Protein AF-A0A948GM31-F1 (afdb_monomer)

Foldseek 3Di:
DPPVVVVVVVVVVVVPPPPPPFQALQLLVVLLVLLVCVVVPPPPRDPVSNVVNVVVLVVLCVVPDPPQFPDDDDPVVLSVLSVVCCVVCVVRRGPRPNVVSNVSRSVVGGDDD

Secondary structure (DSSP, 8-state):
--HHHHHHHHHHHHT-S----PPBHHHHHHHHHHHHHHHTT-TT--HHHHHHHHHH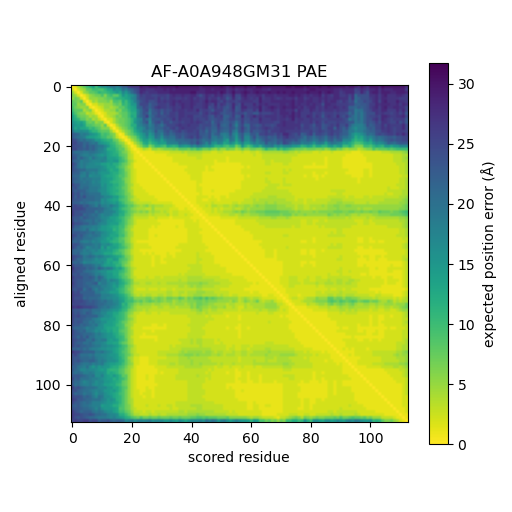HHHHHHHHBTTTB---S-HHHHHHHHHHHHHH-GGGGGSBHHHHHHHHHHHHSBPP-

Sequence (113 aa):
MPLRISLLLAIALSFALPVAAEVDGIQLDAYRQEFDALNTGQPEANRYRAGFYSGYLQGVLEALQGRSVCFKGCRCEIDDRVAQHLRDHPADRDHPAGPWLAKLLEDAYPCPR

Radius of gyration: 19.1 Å; Cα contacts (8 Å, |Δi|>4): 91; chains: 1; bounding box: 61×27×48 Å

Mean predicted aligned error: 8.04 Å

Solvent-accessible surface area (backbone atoms only — not comparable to full-atom values): 6427 Å² total; per-residue (Å²): 130,69,72,64,58,59,55,53,53,57,57,56,57,69,72,64,62,74,71,75,79,66,59,25,29,54,58,48,50,54,16,42,52,23,33,53,32,45,76,72,65,44,89,83,36,45,61,67,43,17,49,46,39,56,50,50,58,48,52,55,47,62,76,31,50,82,74,48,18,51,79,84,77,60,72,65,62,55,54,53,48,53,56,46,46,59,66,77,38,63,78,50,31,86,30,59,32,65,67,60,50,52,49,51,44,36,73,73,26,52,50,84,131

Structure (mmCIF, N/CA/C/O backbone):
data_AF-A0A948GM31-F1
#
_entry.id   AF-A0A948GM31-F1
#
loop_
_atom_site.group_PDB
_atom_site.id
_atom_site.type_symbol
_atom_site.label_atom_id
_atom_site.label_alt_id
_atom_site.label_comp_id
_atom_site.label_asym_id
_atom_site.label_entity_id
_atom_site.label_seq_id
_atom_site.pdbx_PDB_ins_code
_atom_site.Cartn_x
_atom_site.Cartn_y
_atom_site.Cartn_z
_atom_site.occupancy
_atom_site.B_iso_or_equiv
_atom_site.auth_seq_id
_atom_site.auth_comp_id
_atom_site.auth_asym_id
_atom_site.auth_atom_id
_atom_site.pdbx_PDB_model_num
ATOM 1 N N . MET A 1 1 ? 47.233 -14.573 24.280 1.00 51.59 1 MET A N 1
ATOM 2 C CA . MET A 1 1 ? 45.913 -15.246 24.313 1.00 51.59 1 MET A CA 1
ATOM 3 C C . MET A 1 1 ? 44.662 -14.344 24.450 1.00 51.59 1 MET A C 1
ATOM 5 O O . MET A 1 1 ? 43.593 -14.921 24.313 1.00 51.59 1 MET A O 1
ATOM 9 N N . PRO A 1 2 ? 44.691 -12.997 24.619 1.00 53.47 2 PRO A N 1
ATOM 10 C CA . PRO A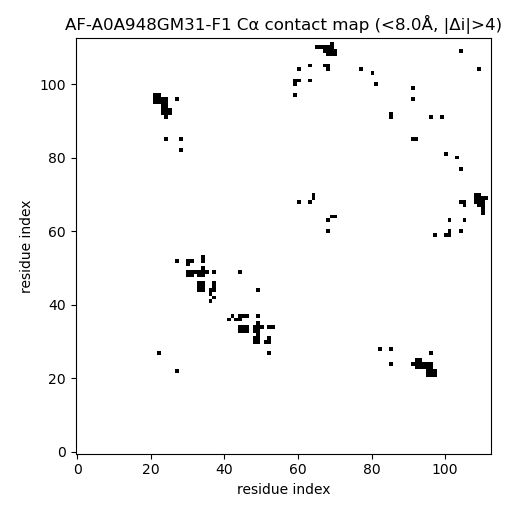 1 2 ? 43.440 -12.218 24.735 1.00 53.47 2 PRO A CA 1
ATOM 11 C C . PRO A 1 2 ? 42.796 -11.853 23.381 1.00 53.47 2 PRO A C 1
ATOM 13 O O . PRO A 1 2 ? 41.583 -11.708 23.294 1.00 53.47 2 PRO A O 1
ATOM 16 N N . LEU A 1 3 ? 43.582 -11.783 22.298 1.00 55.09 3 LEU A N 1
ATOM 17 C CA . LEU A 1 3 ? 43.116 -11.302 20.987 1.00 55.09 3 LEU A CA 1
ATOM 18 C C . LEU A 1 3 ? 42.061 -12.203 20.312 1.00 55.09 3 LEU A C 1
ATOM 20 O O . LEU A 1 3 ? 41.248 -11.729 19.525 1.00 55.09 3 LEU A O 1
ATOM 24 N N . ARG A 1 4 ? 42.067 -13.511 20.608 1.00 56.25 4 ARG A N 1
ATOM 25 C CA . ARG A 1 4 ? 41.144 -14.484 19.992 1.00 56.25 4 ARG A CA 1
ATOM 26 C C . ARG A 1 4 ? 39.731 -14.417 20.576 1.00 56.25 4 ARG A C 1
ATOM 28 O O . ARG A 1 4 ? 38.778 -14.703 19.863 1.00 56.25 4 ARG A O 1
ATOM 35 N N . ILE A 1 5 ? 39.595 -14.012 21.839 1.00 56.88 5 ILE A N 1
ATOM 36 C CA . ILE A 1 5 ? 38.294 -13.900 22.514 1.00 56.88 5 ILE A CA 1
ATOM 37 C C . ILE A 1 5 ? 37.555 -12.647 22.019 1.00 56.88 5 ILE A C 1
ATOM 39 O O . ILE A 1 5 ? 36.362 -12.713 21.735 1.00 56.88 5 ILE A O 1
ATOM 43 N N . SER A 1 6 ? 38.272 -11.537 21.806 1.00 57.62 6 SER A N 1
ATOM 44 C CA . SER A 1 6 ? 37.705 -10.293 21.261 1.00 57.62 6 SER A CA 1
ATOM 45 C C . SER A 1 6 ? 37.153 -10.451 19.840 1.00 57.62 6 SER A C 1
ATOM 47 O O . SER A 1 6 ? 36.122 -9.868 19.519 1.00 57.62 6 SER A O 1
ATOM 49 N N . LEU A 1 7 ? 37.803 -11.266 19.000 1.00 58.81 7 LEU A N 1
ATOM 50 C CA . LEU A 1 7 ? 37.349 -11.515 17.628 1.00 58.81 7 LEU A CA 1
ATOM 51 C C . LEU A 1 7 ? 36.064 -12.361 17.588 1.00 58.81 7 LEU A C 1
ATOM 53 O O . LEU A 1 7 ? 35.174 -12.094 16.787 1.00 58.81 7 LEU A O 1
ATOM 57 N N . LEU A 1 8 ? 35.936 -13.343 18.485 1.00 58.53 8 LEU A N 1
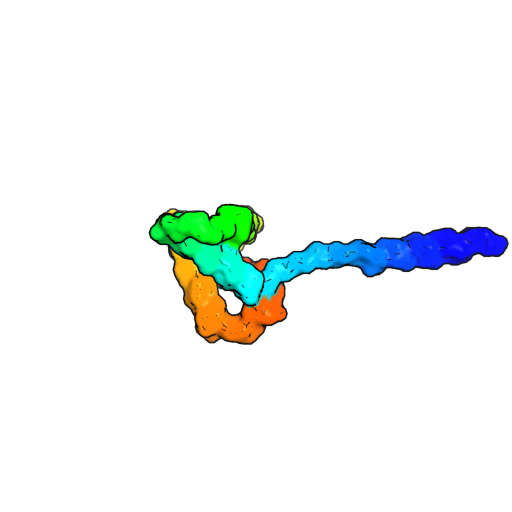ATOM 58 C CA . LEU A 1 8 ? 34.742 -14.188 18.589 1.00 58.53 8 LEU A CA 1
ATOM 59 C C . LEU A 1 8 ? 33.532 -13.418 19.143 1.00 58.53 8 LEU A C 1
ATOM 61 O O . LEU A 1 8 ? 32.418 -13.621 18.664 1.00 58.53 8 LEU A O 1
ATOM 65 N N . LEU A 1 9 ? 33.744 -12.487 20.084 1.00 58.31 9 LEU A N 1
ATOM 66 C CA . LEU A 1 9 ? 32.679 -11.602 20.575 1.00 58.31 9 LEU A CA 1
ATOM 67 C C . LEU A 1 9 ? 32.156 -10.653 19.481 1.00 58.31 9 LEU A C 1
ATOM 69 O O . LEU A 1 9 ? 30.952 -10.435 19.384 1.00 58.31 9 LEU A O 1
ATOM 73 N N . ALA A 1 10 ? 33.042 -10.112 18.639 1.00 59.84 10 ALA A N 1
ATOM 74 C CA . ALA A 1 10 ? 32.659 -9.206 17.552 1.00 59.84 10 ALA A CA 1
ATOM 75 C C . ALA A 1 10 ? 31.829 -9.906 16.456 1.00 59.84 10 ALA A C 1
ATOM 77 O O . ALA A 1 10 ? 30.869 -9.337 15.934 1.00 59.84 10 ALA A O 1
ATOM 78 N N . ILE A 1 11 ? 32.157 -11.164 16.14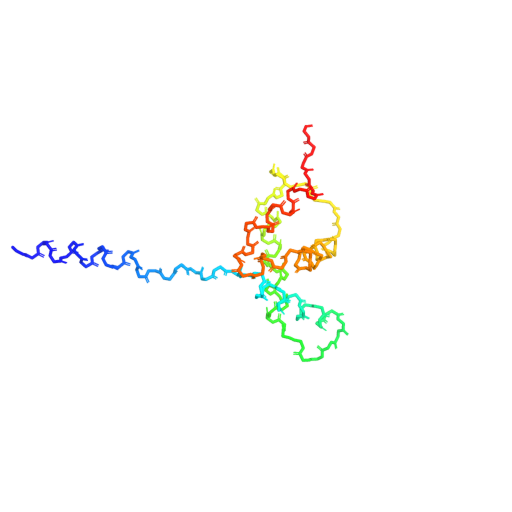4 1.00 60.53 11 ILE A N 1
ATOM 79 C CA . ILE A 1 11 ? 31.393 -11.979 15.189 1.00 60.53 11 ILE A CA 1
ATOM 80 C C . ILE A 1 11 ? 30.015 -12.332 15.767 1.00 60.53 11 ILE A C 1
ATOM 82 O O . ILE A 1 11 ? 29.017 -12.224 15.060 1.00 60.53 11 ILE A O 1
ATOM 86 N N . ALA A 1 12 ? 29.928 -12.671 17.058 1.00 58.09 12 ALA A N 1
ATOM 87 C CA . ALA A 1 12 ? 28.653 -12.983 17.708 1.00 58.09 12 ALA A CA 1
ATOM 88 C C . ALA A 1 12 ? 27.686 -11.782 17.752 1.00 58.09 12 ALA A C 1
ATOM 90 O O . ALA A 1 12 ? 26.484 -11.964 17.576 1.00 58.09 12 ALA A O 1
ATOM 91 N N . LEU A 1 13 ? 28.193 -10.551 17.915 1.00 55.25 13 LEU A N 1
ATOM 92 C CA . LEU A 1 13 ? 27.354 -9.345 17.872 1.00 55.25 13 LEU A CA 1
ATOM 93 C C . LEU A 1 13 ? 26.815 -9.018 16.469 1.00 55.25 13 LEU A C 1
ATOM 95 O O . LEU A 1 13 ? 25.79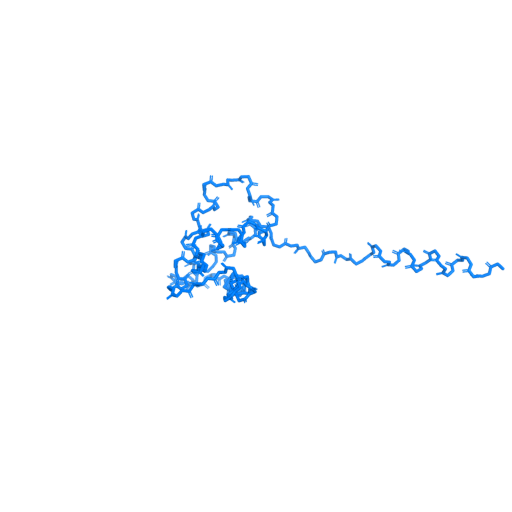6 -8.342 16.360 1.00 55.25 13 LEU A O 1
ATOM 99 N N . SER A 1 14 ? 27.454 -9.506 15.402 1.00 56.03 14 SER A N 1
ATOM 100 C CA . SER A 1 14 ? 27.050 -9.204 14.019 1.00 56.03 14 SER A CA 1
ATOM 101 C C . SER A 1 14 ? 25.797 -9.973 13.571 1.00 56.03 14 SER A C 1
ATOM 103 O O . SER A 1 14 ? 25.111 -9.537 12.654 1.00 56.03 14 SER A O 1
ATOM 105 N N . PHE A 1 15 ? 25.464 -11.084 14.238 1.00 55.22 15 PHE A N 1
ATOM 106 C CA . PHE A 1 15 ? 24.244 -11.869 13.988 1.00 55.22 15 PHE A CA 1
ATOM 107 C C . PHE A 1 15 ? 23.091 -11.527 14.945 1.00 55.22 15 PHE A C 1
ATOM 109 O O . PHE A 1 15 ? 22.005 -12.083 14.817 1.00 55.22 15 PHE A O 1
ATOM 116 N N . ALA A 1 16 ? 23.322 -10.639 15.916 1.00 54.19 16 ALA A N 1
ATOM 117 C CA . ALA A 1 16 ? 22.342 -10.288 16.942 1.00 54.19 16 ALA A CA 1
ATOM 118 C C . ALA A 1 16 ? 21.481 -9.069 16.577 1.00 54.19 16 ALA A C 1
ATOM 120 O O . ALA A 1 16 ? 20.622 -8.679 17.368 1.00 54.19 16 ALA A O 1
ATOM 121 N N . LEU A 1 17 ? 21.697 -8.453 15.409 1.00 53.78 17 LEU A N 1
ATOM 122 C CA . LEU A 1 17 ? 20.776 -7.432 14.929 1.00 53.78 17 LEU A CA 1
ATOM 123 C C . LEU A 1 17 ? 19.477 -8.140 14.539 1.00 53.78 17 LEU A C 1
ATOM 125 O O . LEU A 1 17 ? 19.511 -8.972 13.628 1.00 53.78 17 LEU A O 1
ATOM 129 N N . PRO A 1 18 ? 18.341 -7.849 15.200 1.00 51.50 18 PRO A N 1
ATOM 130 C CA . PRO A 1 18 ? 17.069 -8.278 14.658 1.00 51.50 18 PRO A CA 1
ATOM 131 C C . PRO A 1 18 ? 16.995 -7.668 13.260 1.00 51.50 18 PRO A C 1
ATOM 133 O O . PRO A 1 18 ? 17.030 -6.444 13.115 1.00 51.50 18 PRO A O 1
ATOM 136 N N . VAL A 1 19 ? 16.941 -8.512 12.225 1.00 57.22 19 VAL A N 1
ATOM 137 C CA . VAL A 1 19 ? 16.375 -8.082 10.947 1.00 57.22 19 VAL A CA 1
ATOM 138 C C . VAL A 1 19 ? 15.043 -7.468 11.341 1.00 57.22 19 VAL A C 1
ATOM 140 O O . VAL A 1 19 ? 14.226 -8.154 11.958 1.00 57.22 19 VAL A O 1
ATOM 143 N N . ALA A 1 20 ? 14.891 -6.155 11.144 1.00 58.34 20 ALA A N 1
ATOM 144 C CA . ALA A 1 20 ? 13.634 -5.485 11.427 1.00 58.34 20 ALA A CA 1
ATOM 145 C C . ALA A 1 20 ? 12.554 -6.323 10.748 1.00 58.34 20 ALA A C 1
ATOM 147 O O . ALA A 1 20 ? 12.656 -6.551 9.543 1.00 58.34 20 ALA A O 1
ATOM 148 N N . ALA A 1 21 ? 11.636 -6.888 11.537 1.00 66.31 21 ALA A N 1
ATOM 149 C CA . ALA A 1 21 ? 10.649 -7.818 11.015 1.00 66.31 21 ALA A CA 1
ATOM 150 C C . ALA A 1 21 ? 9.911 -7.104 9.882 1.00 66.31 21 ALA A C 1
ATOM 152 O O . ALA A 1 21 ? 9.296 -6.057 10.101 1.00 66.31 21 ALA A O 1
ATOM 153 N N . GLU A 1 22 ? 10.089 -7.605 8.663 1.00 85.94 22 GLU A N 1
ATOM 154 C CA . GLU A 1 22 ? 9.442 -7.031 7.499 1.00 85.94 22 GLU A CA 1
ATOM 155 C C . GLU A 1 22 ? 7.938 -7.254 7.636 1.00 85.94 22 GLU A C 1
ATOM 157 O O . GLU A 1 22 ? 7.501 -8.287 8.142 1.00 85.94 22 GLU A O 1
ATOM 162 N N . VAL A 1 23 ? 7.154 -6.261 7.228 1.00 93.69 23 VAL A N 1
ATOM 163 C CA . VAL A 1 23 ? 5.693 -6.343 7.265 1.00 93.69 23 VAL A CA 1
ATOM 164 C C . VAL A 1 23 ? 5.274 -7.442 6.302 1.00 93.69 23 VAL A C 1
ATOM 166 O O . VAL A 1 23 ? 5.580 -7.339 5.116 1.00 93.69 23 VAL A O 1
ATOM 169 N N . ASP A 1 24 ? 4.607 -8.482 6.789 1.00 95.75 24 ASP A N 1
ATOM 170 C CA . ASP A 1 24 ? 4.043 -9.532 5.937 1.00 95.75 24 ASP A CA 1
ATOM 171 C C . ASP A 1 24 ? 2.660 -9.140 5.385 1.00 95.75 24 ASP A C 1
ATOM 173 O O . ASP A 1 24 ? 2.082 -8.104 5.738 1.00 95.75 24 ASP A O 1
ATOM 177 N N . GLY A 1 25 ? 2.121 -9.946 4.471 1.00 95.38 25 GLY A N 1
ATOM 178 C CA . GLY A 1 25 ? 0.813 -9.683 3.875 1.00 95.38 25 GLY A CA 1
ATOM 179 C C . GLY A 1 25 ? -0.354 -9.756 4.871 1.00 95.38 25 GLY A C 1
ATOM 180 O O . GLY A 1 25 ? -1.327 -9.021 4.704 1.00 95.38 25 GLY A O 1
ATOM 181 N N . ILE A 1 26 ? -0.265 -10.572 5.928 1.00 96.56 26 ILE A N 1
ATOM 182 C CA . ILE A 1 26 ? -1.273 -10.628 7.002 1.00 96.56 26 ILE A CA 1
ATOM 183 C C . ILE A 1 26 ? -1.295 -9.309 7.775 1.00 96.56 26 ILE A C 1
ATOM 185 O O . ILE A 1 26 ? -2.359 -8.724 7.985 1.00 96.56 26 ILE A O 1
ATOM 189 N N . GLN A 1 27 ? -0.129 -8.830 8.200 1.00 96.81 27 GLN A N 1
ATOM 190 C CA . GLN A 1 27 ? 0.020 -7.567 8.909 1.00 96.81 27 GLN A CA 1
ATOM 191 C C . GLN A 1 27 ? -0.428 -6.402 8.034 1.00 96.81 27 GLN A C 1
ATOM 193 O O . GLN A 1 27 ? -1.170 -5.539 8.507 1.00 96.81 27 GLN A O 1
ATOM 198 N N . LEU A 1 28 ? -0.035 -6.399 6.758 1.00 96.94 28 LEU A N 1
ATOM 199 C CA . LEU A 1 28 ? -0.447 -5.365 5.820 1.00 96.94 28 LEU A CA 1
ATOM 200 C C . LEU A 1 28 ? -1.971 -5.351 5.627 1.00 96.94 28 LEU A C 1
ATOM 202 O O . LEU A 1 28 ? -2.559 -4.270 5.647 1.00 96.94 28 LEU A O 1
ATOM 206 N N . ASP A 1 29 ? -2.626 -6.514 5.510 1.00 96.81 29 ASP A N 1
ATOM 207 C CA . ASP A 1 29 ? -4.091 -6.590 5.414 1.00 96.81 29 ASP A CA 1
ATOM 208 C C . ASP A 1 29 ? -4.778 -6.111 6.698 1.00 96.81 29 ASP A C 1
ATOM 210 O O . ASP A 1 29 ? -5.751 -5.363 6.640 1.00 96.81 29 ASP A O 1
ATOM 214 N N . ALA A 1 30 ? -4.248 -6.469 7.870 1.00 97.19 30 ALA A N 1
ATOM 215 C CA . ALA A 1 30 ? -4.772 -5.977 9.141 1.00 97.19 30 ALA A CA 1
ATOM 216 C C . ALA A 1 30 ? -4.662 -4.446 9.242 1.00 97.19 30 ALA A C 1
ATOM 218 O O . ALA A 1 30 ? -5.585 -3.783 9.709 1.00 97.19 30 ALA A O 1
ATOM 219 N N . TYR A 1 31 ? -3.557 -3.856 8.782 1.00 97.75 31 TYR A N 1
ATOM 220 C CA . TYR A 1 31 ? -3.393 -2.401 8.771 1.00 97.75 31 TYR A CA 1
ATOM 221 C C . TYR A 1 31 ? -4.282 -1.717 7.726 1.00 97.75 31 TYR A C 1
ATOM 223 O O . TYR A 1 31 ? -4.800 -0.632 7.990 1.00 97.75 31 TYR A O 1
ATOM 231 N N . ARG A 1 32 ? -4.516 -2.366 6.579 1.00 96.81 32 ARG A N 1
ATOM 232 C CA . ARG A 1 32 ? -5.491 -1.926 5.572 1.00 96.81 32 ARG A CA 1
ATOM 233 C C . ARG A 1 32 ? -6.901 -1.866 6.150 1.00 96.81 32 ARG A C 1
ATOM 235 O O . ARG A 1 32 ? -7.591 -0.874 5.962 1.00 96.81 32 ARG A O 1
ATOM 242 N N . GLN A 1 33 ? -7.321 -2.892 6.888 1.00 97.00 33 GLN A N 1
ATOM 243 C CA . GLN A 1 33 ? -8.645 -2.922 7.518 1.00 97.00 33 GLN A CA 1
ATOM 244 C C . GLN A 1 33 ? -8.831 -1.761 8.511 1.00 97.00 33 GLN A C 1
ATOM 246 O O . GLN A 1 33 ? -9.894 -1.148 8.547 1.00 97.00 33 GLN A O 1
ATOM 251 N N . GLU A 1 34 ? -7.787 -1.401 9.263 1.00 98.06 34 GLU A N 1
ATOM 252 C CA . GLU A 1 34 ? -7.801 -0.230 10.156 1.00 98.06 34 GLU A CA 1
ATOM 253 C C . GLU A 1 34 ? -7.865 1.093 9.379 1.00 98.06 34 GLU A C 1
ATOM 255 O O . GLU A 1 34 ? -8.520 2.043 9.810 1.00 98.06 34 GLU A O 1
ATOM 260 N N . PHE A 1 35 ? -7.209 1.165 8.217 1.00 96.88 35 PHE A N 1
ATOM 261 C CA . PHE A 1 35 ? -7.312 2.303 7.304 1.00 96.88 35 PHE A CA 1
ATOM 262 C C . PHE A 1 35 ? -8.734 2.458 6.744 1.00 96.88 35 PHE A C 1
ATOM 264 O O . PHE A 1 35 ? -9.287 3.558 6.782 1.00 96.88 35 PHE A O 1
ATOM 271 N N . ASP A 1 36 ? -9.363 1.363 6.315 1.00 95.62 36 ASP A N 1
ATOM 272 C CA . ASP A 1 36 ? -10.752 1.355 5.842 1.00 95.62 36 ASP A CA 1
ATOM 273 C C . ASP A 1 36 ? -11.730 1.752 6.962 1.00 95.62 36 ASP A C 1
ATOM 275 O O . ASP A 1 36 ? -12.631 2.573 6.757 1.00 95.62 36 ASP A O 1
ATOM 279 N N . ALA A 1 37 ? -11.533 1.222 8.173 1.00 97.12 37 ALA A N 1
ATOM 280 C CA . ALA A 1 37 ? -12.323 1.577 9.350 1.00 97.12 37 ALA A CA 1
ATOM 281 C C . ALA A 1 37 ? -12.199 3.076 9.677 1.00 97.12 37 ALA A C 1
ATOM 283 O O . ALA A 1 37 ? -13.206 3.749 9.906 1.00 97.12 37 ALA A O 1
ATOM 284 N N . LEU A 1 38 ? -10.984 3.632 9.616 1.00 96.62 38 LEU A N 1
ATOM 285 C CA . LEU A 1 38 ? -10.749 5.059 9.836 1.00 96.62 38 LEU A CA 1
ATOM 286 C C . LEU A 1 38 ? -11.456 5.921 8.779 1.00 96.62 38 LEU A C 1
ATOM 288 O O . LEU A 1 38 ? -12.112 6.902 9.129 1.00 96.62 38 LEU A O 1
ATOM 292 N N . ASN A 1 39 ? -11.363 5.543 7.502 1.00 93.88 39 ASN A N 1
ATOM 293 C CA . ASN A 1 39 ? -11.979 6.281 6.394 1.00 93.88 39 ASN A CA 1
ATOM 294 C C . ASN A 1 39 ? -13.511 6.196 6.391 1.00 93.88 39 ASN A C 1
ATOM 296 O O . ASN A 1 39 ? -14.178 7.111 5.910 1.00 93.88 39 ASN A O 1
ATOM 300 N N . THR A 1 40 ? -14.076 5.127 6.954 1.00 96.00 40 THR A N 1
ATOM 301 C CA . THR A 1 40 ? -15.528 4.969 7.143 1.00 96.00 40 THR A CA 1
ATOM 302 C C . THR A 1 40 ? -16.038 5.587 8.449 1.00 96.00 40 THR A C 1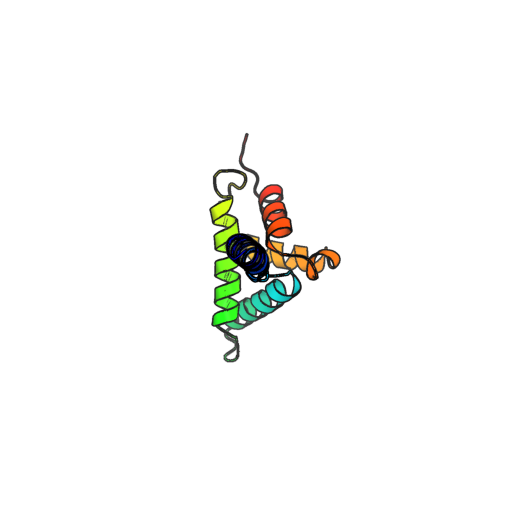
ATOM 304 O O . THR A 1 40 ? -17.236 5.542 8.723 1.00 96.00 40 THR A O 1
ATOM 307 N N . GLY A 1 41 ? -15.159 6.226 9.231 1.00 95.31 41 GLY A N 1
ATOM 308 C CA . GLY A 1 41 ? -15.523 6.971 10.435 1.00 95.31 41 GLY A CA 1
ATOM 309 C C . GLY A 1 41 ? -15.745 6.105 11.674 1.00 95.31 41 GLY A C 1
ATOM 310 O O . GLY A 1 41 ? -16.404 6.562 12.609 1.00 95.31 41 GLY A O 1
ATOM 311 N N . GLN A 1 42 ? -15.211 4.881 11.706 1.00 96.31 42 GLN A N 1
ATOM 312 C CA . GLN A 1 42 ? -15.322 4.016 12.880 1.00 96.31 42 GLN A CA 1
ATOM 313 C C . GLN A 1 42 ? -14.449 4.554 14.029 1.00 96.31 42 GLN A C 1
ATOM 315 O O . GLN A 1 42 ? -13.235 4.714 13.858 1.00 96.31 42 GLN A O 1
ATOM 320 N N . PRO A 1 43 ? -15.035 4.880 15.198 1.00 92.44 43 PRO A N 1
ATOM 321 C CA . PRO A 1 43 ? -14.317 5.528 16.298 1.00 92.44 43 PRO A CA 1
ATOM 322 C C . PRO A 1 43 ? -13.225 4.654 16.934 1.00 92.44 43 PRO A C 1
ATOM 324 O O . PRO A 1 43 ? -12.292 5.186 17.535 1.00 92.44 43 PRO A O 1
ATOM 327 N N . GLU A 1 44 ? -13.328 3.336 16.803 1.00 94.88 44 GLU A N 1
ATOM 328 C CA . GLU A 1 44 ? -12.385 2.339 17.308 1.00 94.88 44 GLU A CA 1
ATOM 329 C C . GLU A 1 44 ? -11.161 2.123 16.409 1.00 94.88 44 GLU A C 1
ATOM 331 O O . GLU A 1 44 ? -10.210 1.469 16.841 1.00 94.88 44 GLU A O 1
ATOM 336 N N . ALA A 1 45 ? -11.159 2.676 15.190 1.00 97.00 45 ALA A N 1
ATOM 337 C CA . ALA A 1 45 ? -10.088 2.465 14.228 1.00 97.00 45 ALA A CA 1
ATOM 338 C C . ALA A 1 45 ? -8.725 2.898 14.790 1.00 97.00 45 ALA A C 1
ATOM 340 O O . ALA A 1 45 ? -8.519 4.030 15.255 1.00 97.00 45 ALA A O 1
ATOM 341 N N . ASN A 1 46 ? -7.749 2.001 14.707 1.00 98.00 46 ASN A N 1
ATOM 342 C CA . ASN A 1 46 ? -6.405 2.249 15.182 1.00 98.00 46 ASN A CA 1
ATOM 343 C C . ASN A 1 46 ? -5.655 3.167 14.206 1.00 98.00 46 ASN A C 1
ATOM 345 O O . ASN A 1 46 ? -5.046 2.725 13.230 1.00 98.00 46 ASN A O 1
ATOM 349 N N . ARG A 1 47 ? -5.634 4.466 14.524 1.00 97.06 47 ARG A N 1
ATOM 350 C CA . ARG A 1 47 ? -4.974 5.506 13.713 1.00 97.06 47 ARG A CA 1
ATOM 351 C C . ARG A 1 47 ? -3.499 5.236 13.429 1.00 97.06 47 ARG A C 1
ATOM 353 O O . ARG A 1 47 ? -3.016 5.618 12.368 1.00 97.06 47 ARG A O 1
ATOM 360 N N . TYR A 1 48 ? -2.781 4.597 14.355 1.00 97.25 48 TYR A N 1
ATOM 361 C CA . TYR A 1 48 ? -1.377 4.253 14.133 1.00 97.25 48 TYR A CA 1
ATOM 362 C C . TYR A 1 48 ? -1.246 3.195 13.036 1.00 97.25 48 TYR A C 1
ATOM 364 O O . TYR A 1 48 ? -0.462 3.378 12.113 1.00 97.25 48 TYR A O 1
ATOM 372 N N . ARG A 1 49 ? -2.050 2.127 13.094 1.00 97.75 49 ARG A N 1
ATOM 373 C CA . ARG A 1 49 ? -2.046 1.064 12.075 1.00 97.75 49 ARG A CA 1
ATOM 374 C C . ARG A 1 49 ? -2.523 1.574 10.718 1.00 97.75 49 ARG A C 1
ATOM 376 O O . ARG A 1 49 ? -1.861 1.329 9.717 1.00 97.75 49 ARG A O 1
ATOM 383 N N . ALA A 1 50 ? -3.599 2.357 10.701 1.00 97.31 50 ALA A N 1
ATOM 384 C CA . ALA A 1 50 ? -4.088 3.016 9.493 1.00 97.31 50 ALA A CA 1
ATOM 385 C C . ALA A 1 50 ? -3.015 3.917 8.851 1.00 97.31 50 ALA A C 1
ATOM 387 O O . ALA A 1 50 ? -2.751 3.845 7.650 1.00 97.31 50 ALA A O 1
ATOM 388 N N . GLY A 1 51 ? -2.353 4.747 9.664 1.00 97.00 51 GLY A N 1
ATOM 389 C CA . GLY A 1 51 ? -1.261 5.608 9.213 1.00 97.00 51 GLY A CA 1
ATOM 390 C C . GLY A 1 51 ? -0.048 4.814 8.732 1.00 97.00 51 GLY A C 1
ATOM 391 O O . GLY A 1 51 ? 0.562 5.180 7.729 1.00 97.00 51 GLY A O 1
ATOM 392 N N . PHE A 1 52 ? 0.266 3.702 9.400 1.00 97.25 52 PHE A N 1
ATOM 393 C CA . PHE A 1 52 ? 1.335 2.801 8.994 1.00 97.25 52 PHE A CA 1
ATOM 394 C C . PHE A 1 52 ? 1.056 2.197 7.614 1.00 97.25 52 PHE A C 1
ATOM 396 O O . PHE A 1 52 ? 1.929 2.269 6.756 1.00 97.25 52 PHE A O 1
ATOM 403 N N . TYR A 1 53 ? -0.153 1.680 7.360 1.00 97.56 53 TYR A N 1
ATOM 404 C CA . TYR A 1 53 ? -0.548 1.185 6.034 1.00 97.56 53 TYR A CA 1
ATOM 405 C C . TYR A 1 53 ? -0.345 2.252 4.954 1.00 97.56 53 TYR A C 1
ATOM 407 O O . TYR A 1 53 ? 0.327 2.018 3.947 1.00 97.56 53 TYR A O 1
ATOM 415 N N . SER A 1 54 ? -0.859 3.462 5.203 1.00 96.12 54 SER A N 1
ATOM 416 C CA . SER A 1 54 ? -0.723 4.579 4.269 1.00 96.12 54 SER A CA 1
ATOM 417 C C . SER A 1 54 ?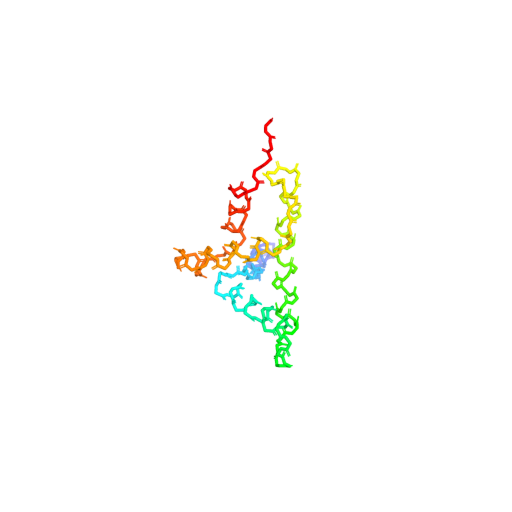 0.747 4.903 3.979 1.00 96.12 54 SER A C 1
ATOM 419 O O . SER A 1 54 ? 1.143 4.999 2.813 1.00 96.12 54 SER A O 1
ATOM 421 N N . GLY A 1 55 ? 1.562 5.038 5.028 1.00 96.38 55 GLY A N 1
ATOM 422 C CA . GLY A 1 55 ? 2.989 5.330 4.912 1.00 96.38 55 GLY A CA 1
ATO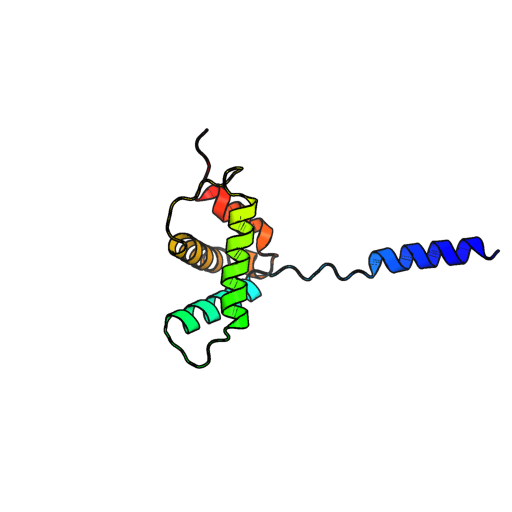M 423 C C . GLY A 1 55 ? 3.767 4.216 4.217 1.00 96.38 55 GLY A C 1
ATOM 424 O O . GLY A 1 55 ? 4.628 4.506 3.392 1.00 96.38 55 GLY A O 1
ATOM 425 N N . TYR A 1 56 ? 3.422 2.955 4.479 1.00 96.44 56 TYR A N 1
ATOM 426 C CA . TYR A 1 56 ? 4.094 1.800 3.895 1.00 96.44 56 TYR A CA 1
ATOM 427 C C . TYR A 1 56 ? 3.950 1.780 2.370 1.00 96.44 56 TYR A C 1
ATOM 429 O O . TYR A 1 56 ? 4.963 1.806 1.672 1.00 96.44 56 TYR A O 1
ATOM 437 N N . LEU A 1 57 ? 2.724 1.839 1.821 1.00 96.69 57 LEU A N 1
ATOM 438 C CA . LEU A 1 57 ? 2.598 1.840 0.353 1.00 96.69 57 LEU A CA 1
ATOM 439 C C . LEU A 1 57 ? 3.124 3.137 -0.272 1.00 96.69 57 LEU A C 1
ATOM 441 O O . LEU A 1 57 ? 3.572 3.111 -1.414 1.00 96.69 57 LEU A O 1
ATOM 445 N N . GLN A 1 58 ? 3.091 4.264 0.454 1.00 96.00 58 GLN A N 1
ATOM 446 C CA . GLN A 1 58 ? 3.672 5.513 -0.048 1.00 96.00 58 GLN A CA 1
ATOM 447 C C . GLN A 1 58 ? 5.188 5.385 -0.192 1.00 96.00 58 GLN A C 1
ATOM 449 O O . GLN A 1 58 ? 5.725 5.732 -1.237 1.00 96.00 58 GLN A O 1
ATOM 454 N N . GLY A 1 59 ? 5.862 4.825 0.815 1.00 96.00 59 GLY A N 1
ATOM 455 C CA . GLY A 1 59 ? 7.301 4.591 0.767 1.00 96.00 59 GLY A CA 1
ATOM 456 C C . GLY A 1 59 ? 7.700 3.644 -0.365 1.00 96.00 59 GLY A C 1
ATOM 457 O O . GLY A 1 59 ? 8.662 3.920 -1.080 1.00 96.00 59 GLY A O 1
ATOM 458 N N . VAL A 1 60 ? 6.939 2.564 -0.584 1.00 96.62 60 VAL A N 1
ATOM 459 C CA . VAL A 1 60 ? 7.199 1.644 -1.706 1.00 96.62 60 VAL A CA 1
ATOM 460 C C . VAL A 1 60 ? 6.970 2.335 -3.051 1.00 96.62 60 VAL A C 1
ATOM 462 O O . VAL A 1 60 ? 7.814 2.226 -3.937 1.00 96.62 60 VAL A O 1
ATOM 465 N N . LEU A 1 61 ? 5.884 3.099 -3.201 1.00 96.56 61 LEU A N 1
ATOM 466 C CA . LEU A 1 61 ? 5.629 3.865 -4.420 1.00 96.56 61 LEU A CA 1
ATOM 467 C C . LEU A 1 61 ? 6.757 4.866 -4.704 1.00 96.56 61 LEU A C 1
ATOM 469 O O . LEU A 1 61 ? 7.281 4.893 -5.813 1.00 96.56 61 LEU A O 1
ATOM 473 N N . GLU A 1 62 ? 7.164 5.662 -3.715 1.00 96.62 62 GLU A N 1
ATOM 474 C CA . GLU A 1 62 ? 8.228 6.663 -3.861 1.00 96.62 62 GLU A CA 1
ATOM 475 C C . GLU A 1 62 ? 9.578 6.042 -4.221 1.00 96.62 62 GLU A C 1
ATOM 477 O O . GLU A 1 62 ? 10.316 6.607 -5.028 1.00 96.62 62 GLU A O 1
ATOM 482 N N . ALA A 1 63 ? 9.891 4.863 -3.679 1.00 97.06 63 ALA A N 1
ATOM 483 C CA . ALA A 1 63 ? 11.125 4.153 -4.001 1.00 97.06 63 ALA A CA 1
ATOM 484 C C . ALA A 1 63 ? 11.215 3.740 -5.487 1.00 97.06 63 ALA A C 1
ATOM 486 O O . ALA A 1 63 ? 12.322 3.630 -6.033 1.00 97.06 63 ALA A O 1
ATOM 487 N N . LEU A 1 64 ? 10.065 3.520 -6.134 1.00 97.69 64 LEU A N 1
ATOM 488 C CA . LEU A 1 64 ? 9.946 3.029 -7.511 1.00 97.69 64 LEU A CA 1
ATOM 489 C C . LEU A 1 64 ? 9.589 4.130 -8.522 1.00 97.69 64 LEU A C 1
ATOM 491 O O . LEU A 1 64 ? 9.871 3.986 -9.718 1.00 97.69 64 LEU A O 1
ATOM 495 N N . GLN A 1 65 ? 8.974 5.221 -8.059 1.00 97.25 65 GLN A N 1
ATOM 496 C CA . GLN A 1 65 ? 8.427 6.282 -8.899 1.00 97.25 65 GLN A CA 1
ATOM 497 C C . GLN A 1 65 ? 9.503 6.926 -9.787 1.00 97.25 65 GLN A C 1
ATOM 499 O O . GLN A 1 65 ? 10.569 7.334 -9.329 1.00 97.25 65 GLN A O 1
ATOM 504 N N . GLY A 1 66 ? 9.208 7.043 -11.082 1.00 95.94 66 GLY A N 1
ATOM 505 C CA . GLY A 1 66 ? 10.109 7.595 -12.093 1.00 95.94 66 GLY A CA 1
ATOM 506 C C . GLY A 1 66 ? 11.293 6.690 -12.450 1.00 95.94 66 GLY A C 1
ATOM 507 O O . GLY A 1 66 ? 12.121 7.089 -13.267 1.00 95.94 66 GLY A O 1
ATOM 508 N N . ARG A 1 67 ? 11.387 5.491 -11.856 1.00 96.38 67 ARG A N 1
ATOM 509 C CA . ARG A 1 67 ? 12.426 4.490 -12.148 1.00 96.38 67 ARG A CA 1
ATOM 510 C C . ARG A 1 67 ? 11.823 3.310 -12.902 1.00 96.38 67 ARG A C 1
ATOM 512 O O . ARG A 1 67 ? 12.134 3.116 -14.072 1.00 96.38 67 ARG A O 1
ATOM 519 N N . SER A 1 68 ? 10.951 2.556 -12.237 1.00 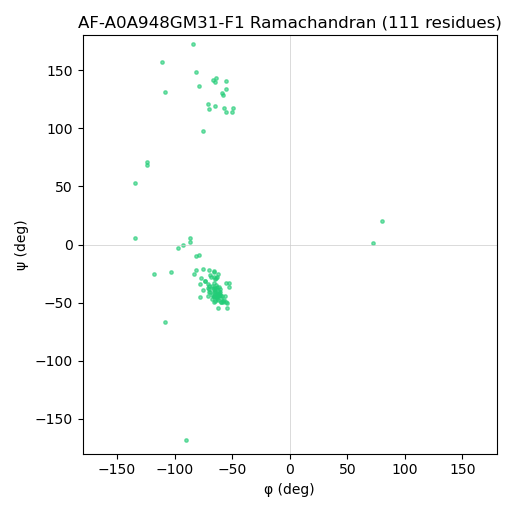97.31 68 SER A N 1
ATOM 520 C CA . SER A 1 68 ? 10.217 1.417 -12.810 1.00 97.31 68 SER A CA 1
ATOM 521 C C . SER A 1 68 ? 8.703 1.632 -12.790 1.00 97.31 68 SER A C 1
ATOM 523 O O . SER A 1 68 ? 8.005 1.119 -13.664 1.00 97.31 68 SER A O 1
ATOM 525 N N . VAL A 1 69 ? 8.210 2.460 -11.865 1.00 97.88 69 VAL A N 1
ATOM 526 C CA . VAL A 1 69 ? 6.797 2.822 -11.729 1.00 97.88 69 VAL A CA 1
ATOM 527 C C . VAL A 1 69 ? 6.571 4.266 -12.174 1.00 97.88 69 VAL A C 1
ATOM 529 O O . VAL A 1 69 ? 7.276 5.175 -11.747 1.00 97.88 69 VAL A O 1
ATOM 532 N N . CYS A 1 70 ? 5.567 4.507 -13.014 1.00 96.69 70 CYS A N 1
ATOM 533 C CA . CYS A 1 70 ? 5.151 5.843 -13.445 1.00 96.69 70 CYS A CA 1
ATOM 534 C C . CYS A 1 70 ? 3.670 6.061 -13.133 1.00 96.69 70 CYS A C 1
ATOM 536 O O . CYS A 1 70 ? 2.824 6.164 -14.024 1.00 96.69 70 CYS A O 1
ATOM 538 N N . PHE A 1 71 ? 3.358 6.150 -11.843 1.00 96.00 71 PHE A N 1
ATOM 539 C CA . PHE A 1 71 ? 1.995 6.334 -11.375 1.00 96.00 71 PHE A CA 1
ATOM 540 C C . PHE A 1 71 ? 1.536 7.794 -11.512 1.00 96.00 71 PHE A C 1
ATOM 542 O O . PHE A 1 71 ? 2.285 8.721 -11.193 1.00 96.00 71 PHE A O 1
ATOM 549 N N . LYS A 1 72 ? 0.304 7.998 -11.998 1.00 91.38 72 LYS A N 1
ATOM 550 C CA . LYS A 1 72 ? -0.358 9.315 -12.132 1.00 91.38 72 LYS A CA 1
ATOM 551 C C . LYS A 1 72 ? -1.811 9.319 -11.625 1.00 91.38 72 LYS A C 1
ATOM 553 O O . LYS A 1 72 ? -2.512 10.306 -11.830 1.00 91.38 72 LYS A O 1
ATOM 558 N N . GLY A 1 73 ? -2.266 8.211 -11.040 1.00 90.06 73 GLY A N 1
ATOM 559 C CA . GLY A 1 73 ? -3.650 8.011 -10.607 1.00 90.06 73 GLY A CA 1
ATOM 560 C C . GLY A 1 73 ? -3.906 8.463 -9.172 1.00 90.06 73 GLY A C 1
ATOM 561 O O . GLY A 1 73 ? -3.073 9.120 -8.538 1.00 90.06 73 GLY A O 1
ATOM 562 N N . CYS A 1 74 ? -5.072 8.090 -8.645 1.00 89.38 74 CYS A N 1
ATOM 563 C CA . CYS A 1 74 ? -5.395 8.332 -7.241 1.00 89.38 74 CYS A CA 1
ATOM 564 C C . CYS A 1 74 ? -4.778 7.268 -6.336 1.00 89.38 74 CYS A C 1
ATOM 566 O O . CYS A 1 74 ? -4.733 6.093 -6.683 1.00 89.38 74 CYS A O 1
ATOM 568 N N . ARG A 1 75 ? -4.417 7.633 -5.103 1.00 87.00 75 ARG A N 1
ATOM 569 C CA . ARG A 1 75 ? -3.974 6.639 -4.114 1.00 87.00 75 ARG A CA 1
ATOM 570 C C . ARG A 1 75 ? -4.975 5.480 -3.933 1.00 87.00 75 ARG A C 1
ATOM 572 O O . ARG A 1 75 ? -4.539 4.343 -3.789 1.00 87.00 75 ARG A O 1
ATOM 579 N N . CYS A 1 76 ? -6.275 5.751 -4.064 1.00 89.25 76 CYS A N 1
ATOM 580 C CA . CYS A 1 76 ? -7.320 4.729 -4.023 1.00 89.25 76 CYS A CA 1
ATOM 581 C C . CYS A 1 76 ? -7.101 3.551 -4.989 1.00 89.25 76 CYS A C 1
ATOM 583 O O . CYS A 1 76 ? -7.365 2.414 -4.619 1.00 89.25 76 CYS A O 1
ATOM 585 N N . GLU A 1 77 ? -6.556 3.780 -6.188 1.00 94.62 77 GLU A N 1
ATOM 586 C CA . GLU A 1 77 ? -6.293 2.700 -7.152 1.00 94.62 77 GLU A CA 1
ATOM 587 C C . GLU A 1 77 ? -5.222 1.722 -6.650 1.00 94.62 77 GLU A C 1
ATOM 589 O O . GLU A 1 77 ? -5.256 0.532 -6.962 1.00 94.62 77 GLU A O 1
ATOM 594 N N . ILE A 1 78 ? -4.244 2.212 -5.885 1.00 95.62 78 ILE A N 1
ATOM 595 C CA . ILE A 1 78 ? -3.226 1.356 -5.270 1.00 95.62 78 ILE A CA 1
ATOM 596 C C . ILE A 1 78 ? -3.860 0.540 -4.144 1.00 95.62 78 ILE A C 1
ATOM 598 O O . ILE A 1 78 ? -3.626 -0.664 -4.070 1.00 95.62 78 ILE A O 1
ATOM 602 N N . ASP A 1 79 ? -4.683 1.173 -3.307 1.00 94.88 79 ASP A N 1
ATOM 603 C CA . ASP A 1 79 ? -5.352 0.498 -2.194 1.00 94.88 79 ASP A CA 1
ATOM 604 C C . ASP A 1 79 ? -6.268 -0.636 -2.703 1.00 94.88 79 ASP A C 1
ATOM 606 O O . ASP A 1 79 ? -6.202 -1.761 -2.198 1.00 94.88 79 ASP A O 1
ATOM 610 N N . ASP A 1 80 ? -7.032 -0.384 -3.772 1.00 95.00 80 ASP A N 1
ATOM 611 C CA . ASP A 1 80 ? -7.882 -1.385 -4.429 1.00 95.00 80 ASP A CA 1
ATOM 612 C C . ASP A 1 80 ? -7.071 -2.562 -4.985 1.00 95.00 80 ASP A C 1
ATOM 614 O O . ASP A 1 80 ? -7.451 -3.726 -4.811 1.00 95.00 80 ASP A O 1
ATOM 618 N N . ARG A 1 81 ? -5.923 -2.283 -5.619 1.00 96.12 81 ARG A N 1
ATOM 619 C CA . ARG A 1 81 ? -5.029 -3.325 -6.147 1.00 96.12 81 ARG A CA 1
ATOM 620 C C . ARG A 1 81 ? -4.406 -4.168 -5.051 1.00 96.12 81 ARG A C 1
ATOM 622 O O . ARG A 1 81 ? -4.323 -5.379 -5.217 1.00 96.12 81 ARG A O 1
ATOM 629 N N . VAL A 1 82 ? -3.990 -3.566 -3.939 1.00 96.50 82 VAL A N 1
ATOM 630 C CA . VAL A 1 82 ? -3.454 -4.306 -2.787 1.00 96.50 82 VAL A CA 1
ATOM 631 C C . VAL A 1 82 ? -4.530 -5.212 -2.196 1.00 96.50 82 VAL A C 1
ATOM 633 O O . VAL A 1 82 ? -4.290 -6.401 -1.983 1.00 96.50 82 VAL A O 1
ATOM 636 N N . ALA A 1 83 ? -5.741 -4.683 -1.999 1.00 95.06 83 ALA A N 1
ATOM 637 C CA . ALA A 1 83 ? -6.867 -5.467 -1.509 1.00 95.06 83 ALA A CA 1
ATOM 638 C C . ALA A 1 83 ? -7.211 -6.625 -2.460 1.00 95.06 83 ALA A C 1
ATOM 640 O O . ALA A 1 83 ? -7.510 -7.729 -2.006 1.00 95.06 83 ALA A O 1
ATOM 641 N N . GLN A 1 84 ? -7.168 -6.390 -3.774 1.00 97.25 84 GLN A N 1
ATOM 642 C CA . GLN A 1 84 ? -7.362 -7.432 -4.778 1.00 97.25 84 GLN A CA 1
ATOM 643 C C . GLN A 1 84 ? -6.246 -8.482 -4.738 1.00 97.25 84 GLN A C 1
ATOM 645 O O . GLN A 1 84 ? -6.545 -9.670 -4.656 1.00 97.25 84 GLN A O 1
ATOM 650 N N . HIS A 1 85 ? -4.980 -8.063 -4.714 1.00 97.12 85 HIS A N 1
ATOM 651 C CA . HIS A 1 85 ? -3.825 -8.961 -4.671 1.00 97.12 85 HIS A CA 1
ATOM 652 C C . HIS A 1 85 ? -3.907 -9.927 -3.490 1.00 97.12 85 HIS A C 1
ATOM 654 O O . HIS A 1 85 ? -3.822 -11.136 -3.679 1.00 97.12 85 HIS A O 1
ATOM 660 N N . LEU A 1 86 ? -4.167 -9.405 -2.289 1.00 94.81 86 LEU A N 1
ATOM 661 C CA . LEU A 1 86 ? -4.275 -10.197 -1.061 1.00 94.81 86 LEU A CA 1
ATOM 662 C C . LEU A 1 86 ? -5.469 -11.163 -1.059 1.00 94.81 86 LEU A C 1
ATOM 664 O O . LEU A 1 86 ? -5.455 -12.148 -0.315 1.00 94.81 86 LEU A O 1
ATOM 668 N N . ARG A 1 87 ? -6.522 -10.898 -1.842 1.00 95.31 87 ARG A N 1
ATOM 669 C CA . ARG A 1 87 ? -7.631 -11.844 -2.049 1.00 95.31 87 ARG A CA 1
ATOM 670 C C . ARG A 1 87 ? -7.256 -12.940 -3.040 1.00 95.31 87 ARG A C 1
ATOM 672 O O . ARG A 1 87 ? -7.515 -14.106 -2.760 1.00 95.31 87 ARG A O 1
ATOM 679 N N . ASP A 1 88 ? -6.641 -12.559 -4.152 1.00 97.38 88 ASP A N 1
ATOM 680 C CA . ASP A 1 88 ? -6.385 -13.453 -5.282 1.00 97.38 88 ASP A CA 1
ATOM 681 C C . ASP A 1 88 ? -5.128 -14.328 -5.063 1.00 97.38 88 ASP A C 1
ATOM 683 O O . ASP A 1 88 ? -5.025 -15.416 -5.629 1.00 97.38 88 ASP A O 1
ATOM 687 N N . HIS A 1 89 ? -4.208 -13.902 -4.186 1.00 96.31 89 HIS A N 1
ATOM 688 C CA . HIS A 1 89 ? -2.926 -14.561 -3.900 1.00 96.31 89 HIS A CA 1
ATOM 689 C C . HIS A 1 89 ? -2.776 -14.876 -2.400 1.00 96.31 89 HIS A C 1
ATOM 691 O O . HIS A 1 89 ? -1.969 -14.262 -1.701 1.00 96.31 89 HIS A O 1
ATOM 697 N N . PRO A 1 90 ? -3.528 -15.852 -1.854 1.00 94.50 90 PRO A N 1
ATOM 698 C CA . PRO A 1 90 ? -3.481 -16.170 -0.426 1.00 94.50 90 PRO A CA 1
ATOM 699 C C . PRO A 1 90 ? -2.100 -16.647 0.046 1.00 94.50 90 PRO A C 1
ATOM 701 O O . PRO A 1 90 ? -1.773 -16.466 1.213 1.00 94.50 90 PRO A O 1
ATOM 704 N N . ALA A 1 91 ? -1.282 -17.211 -0.851 1.00 93.50 91 ALA A N 1
ATOM 705 C CA . ALA A 1 91 ? 0.083 -17.631 -0.539 1.00 93.50 91 ALA A CA 1
ATOM 706 C C . ALA A 1 91 ? 1.002 -16.454 -0.168 1.00 93.50 91 ALA A C 1
ATOM 708 O O . ALA A 1 91 ? 1.914 -16.630 0.633 1.00 93.50 91 ALA A O 1
ATOM 709 N N . ASP A 1 92 ? 0.747 -15.249 -0.684 1.00 92.94 92 ASP A N 1
ATOM 710 C CA . ASP A 1 92 ? 1.587 -14.071 -0.425 1.00 92.94 92 ASP A CA 1
ATOM 711 C C . ASP A 1 92 ? 1.317 -13.441 0.950 1.00 92.94 92 ASP A C 1
ATOM 713 O O . ASP A 1 92 ? 2.060 -12.566 1.397 1.00 92.94 92 ASP A O 1
ATOM 717 N N . ARG A 1 93 ? 0.270 -13.894 1.653 1.00 92.56 93 ARG A N 1
ATOM 718 C CA . ARG A 1 93 ? -0.104 -13.376 2.975 1.00 92.56 93 ARG A CA 1
ATOM 719 C C . ARG A 1 93 ? 0.949 -13.677 4.037 1.00 92.56 93 ARG A C 1
ATOM 721 O O . ARG A 1 93 ? 1.240 -12.811 4.852 1.00 92.56 93 ARG A O 1
ATOM 728 N N . ASP A 1 94 ? 1.550 -14.859 3.982 1.00 94.62 94 ASP A N 1
ATOM 729 C CA . ASP A 1 94 ? 2.581 -15.295 4.933 1.00 94.62 94 ASP A CA 1
ATOM 730 C C . ASP A 1 94 ? 4.002 -14.858 4.526 1.00 94.62 94 ASP A C 1
ATOM 732 O O . ASP A 1 94 ? 4.986 -15.258 5.148 1.00 94.62 94 ASP A O 1
ATOM 736 N N . HIS A 1 95 ? 4.128 -14.060 3.462 1.00 93.62 95 HIS A N 1
ATOM 737 C CA . HIS A 1 95 ? 5.407 -13.594 2.937 1.00 93.62 95 HIS A CA 1
ATOM 738 C C . HIS A 1 95 ? 5.590 -12.091 3.166 1.00 93.62 95 HIS A C 1
ATOM 740 O O . HIS A 1 95 ? 4.601 -11.356 3.279 1.00 93.62 95 HIS A O 1
ATOM 746 N N . PRO A 1 96 ? 6.847 -11.608 3.188 1.00 95.94 96 PRO A N 1
ATOM 747 C CA . PRO A 1 96 ? 7.122 -10.183 3.274 1.00 95.94 96 PRO A CA 1
ATOM 748 C C . PRO A 1 96 ? 6.427 -9.400 2.157 1.00 95.94 96 PRO A C 1
ATOM 750 O O . PRO A 1 96 ? 6.470 -9.791 0.987 1.00 95.94 96 PRO A O 1
ATOM 753 N N . ALA A 1 97 ? 5.790 -8.290 2.525 1.00 96.69 97 ALA A N 1
ATOM 754 C CA . ALA A 1 97 ? 4.942 -7.521 1.632 1.00 96.69 97 ALA A CA 1
ATOM 755 C C . ALA A 1 97 ? 5.715 -6.715 0.593 1.00 96.69 97 ALA A C 1
ATOM 757 O O . ALA A 1 97 ? 5.236 -6.536 -0.526 1.00 96.69 97 ALA A O 1
ATOM 758 N N . GLY A 1 98 ? 6.918 -6.253 0.937 1.00 95.75 98 GLY A N 1
ATOM 759 C CA . GLY A 1 98 ? 7.717 -5.366 0.098 1.00 95.75 98 GLY A CA 1
ATOM 760 C C . GLY A 1 98 ? 7.948 -5.919 -1.312 1.00 95.75 98 GLY A C 1
ATOM 761 O O . GLY A 1 98 ? 7.595 -5.240 -2.279 1.00 95.75 98 GLY A O 1
ATOM 762 N N . PRO A 1 99 ? 8.486 -7.145 -1.463 1.00 95.81 99 PRO A N 1
ATOM 763 C CA . PRO A 1 99 ? 8.772 -7.729 -2.769 1.00 95.81 99 PRO A CA 1
ATOM 764 C C . PRO A 1 99 ? 7.551 -7.877 -3.682 1.00 95.81 99 PRO A C 1
ATOM 766 O O . PRO A 1 99 ? 7.603 -7.455 -4.839 1.00 95.81 99 PRO A O 1
ATOM 769 N N . TRP A 1 100 ? 6.448 -8.459 -3.195 1.00 96.62 100 TRP A N 1
ATOM 770 C CA . TRP A 1 100 ? 5.270 -8.656 -4.045 1.00 96.62 100 TRP A CA 1
ATOM 771 C C . TRP A 1 100 ? 4.527 -7.344 -4.298 1.00 96.62 100 TRP A C 1
ATOM 773 O O . TRP A 1 100 ? 4.000 -7.155 -5.392 1.00 96.62 100 TRP A O 1
ATOM 783 N N . LEU A 1 101 ? 4.542 -6.399 -3.352 1.00 97.62 101 LEU A N 1
ATOM 784 C CA . LEU A 1 101 ? 3.956 -5.076 -3.545 1.00 97.62 101 LEU A CA 1
ATOM 785 C C . LEU A 1 101 ? 4.730 -4.271 -4.590 1.00 97.62 101 LEU A C 1
ATOM 787 O O . LEU A 1 101 ? 4.121 -3.650 -5.458 1.00 97.62 101 LEU A O 1
ATOM 791 N N . ALA A 1 102 ? 6.064 -4.300 -4.543 1.00 97.75 102 ALA A N 1
ATOM 792 C CA . ALA A 1 102 ? 6.890 -3.652 -5.554 1.00 97.75 102 ALA A CA 1
ATOM 793 C C . ALA A 1 102 ? 6.574 -4.210 -6.945 1.00 97.75 102 ALA A C 1
ATOM 795 O O . ALA A 1 102 ? 6.257 -3.447 -7.857 1.00 97.75 102 ALA A O 1
ATOM 796 N N . LYS A 1 103 ? 6.543 -5.543 -7.071 1.00 97.94 103 LYS A N 1
ATOM 797 C CA . LYS A 1 103 ? 6.175 -6.212 -8.320 1.00 97.94 103 LYS A CA 1
ATOM 798 C C . LYS A 1 103 ? 4.770 -5.833 -8.796 1.00 97.94 103 LYS A C 1
ATOM 800 O O . LYS A 1 103 ? 4.588 -5.535 -9.974 1.00 97.94 103 LYS A O 1
ATOM 805 N N . LEU A 1 104 ? 3.790 -5.808 -7.893 1.00 97.88 104 LEU A N 1
ATOM 806 C CA . LEU A 1 104 ? 2.419 -5.400 -8.196 1.00 97.88 104 LEU A CA 1
ATOM 807 C C . LEU A 1 104 ? 2.375 -3.989 -8.799 1.00 97.88 104 LEU A C 1
ATOM 809 O O . LEU A 1 104 ? 1.668 -3.768 -9.781 1.00 97.88 104 LEU A O 1
ATOM 813 N N . LEU A 1 105 ? 3.124 -3.037 -8.233 1.00 97.88 105 LEU A N 1
ATOM 814 C CA . LEU A 1 105 ? 3.167 -1.661 -8.735 1.00 97.88 105 LEU A CA 1
ATOM 815 C C . LEU A 1 105 ? 3.888 -1.554 -10.082 1.00 97.88 105 LEU A C 1
ATOM 817 O O . LEU A 1 105 ? 3.415 -0.832 -10.959 1.00 97.88 105 LEU A O 1
ATOM 821 N N . GLU A 1 106 ? 4.996 -2.270 -10.261 1.00 97.75 106 GLU A N 1
ATOM 822 C CA . GLU A 1 106 ? 5.748 -2.306 -11.521 1.00 97.75 106 GLU A CA 1
ATOM 823 C C . GLU A 1 106 ? 4.920 -2.892 -12.668 1.00 97.75 106 GLU A C 1
ATOM 825 O O . GLU A 1 106 ? 4.904 -2.334 -13.766 1.00 97.75 106 GLU A O 1
ATOM 830 N N . ASP A 1 107 ? 4.183 -3.974 -12.404 1.00 97.12 107 ASP A N 1
ATOM 831 C CA . ASP A 1 107 ? 3.311 -4.613 -13.390 1.00 97.12 107 ASP A CA 1
ATOM 832 C C . ASP A 1 107 ? 2.084 -3.735 -13.711 1.00 97.12 107 ASP A C 1
ATOM 834 O O . ASP A 1 107 ? 1.646 -3.662 -14.861 1.00 97.12 107 ASP A O 1
ATOM 838 N N . ALA A 1 108 ? 1.518 -3.058 -12.705 1.00 96.62 108 ALA A N 1
ATOM 839 C CA . ALA A 1 108 ? 0.313 -2.244 -12.863 1.00 96.62 108 ALA A CA 1
ATOM 840 C C . ALA A 1 108 ? 0.569 -0.876 -13.507 1.00 96.62 108 ALA A C 1
ATOM 842 O O . ALA A 1 108 ? -0.294 -0.365 -14.226 1.00 96.62 108 ALA A O 1
ATOM 843 N N . TYR A 1 109 ? 1.723 -0.268 -13.230 1.00 96.75 109 TYR A N 1
ATOM 844 C CA . TYR A 1 109 ? 2.014 1.122 -13.579 1.00 96.75 109 TYR A CA 1
ATOM 845 C C . TYR A 1 109 ? 3.405 1.289 -14.208 1.00 96.75 109 TYR A C 1
ATOM 847 O O . TYR A 1 109 ? 4.187 2.129 -13.746 1.00 96.75 109 TYR A O 1
ATOM 855 N N . PRO A 1 110 ? 3.739 0.528 -15.265 1.00 97.19 110 PRO A N 1
ATOM 856 C CA . PRO A 1 110 ? 5.064 0.579 -15.861 1.00 97.19 110 PRO A CA 1
ATOM 857 C C . PRO A 1 110 ? 5.348 1.954 -16.471 1.00 97.19 110 PRO A C 1
ATOM 859 O O . PRO A 1 110 ? 4.480 2.588 -17.080 1.00 97.19 110 PRO A O 1
ATOM 862 N N . CYS A 1 111 ? 6.596 2.404 -16.360 1.00 96.19 111 CYS A N 1
ATOM 863 C CA . CYS A 1 111 ? 7.044 3.570 -17.110 1.00 96.19 111 CYS A CA 1
ATOM 864 C C . CYS A 1 111 ? 7.035 3.311 -18.628 1.00 96.19 111 CYS A C 1
ATOM 866 O O . CYS A 1 111 ? 7.433 2.227 -19.068 1.00 96.19 111 CYS A O 1
ATOM 868 N N . PRO A 1 112 ? 6.612 4.294 -19.448 1.00 91.50 112 PRO A N 1
ATOM 869 C CA . PRO A 1 112 ? 6.794 4.230 -20.893 1.00 91.50 112 PRO A CA 1
ATOM 870 C C . PRO A 1 112 ? 8.273 4.028 -21.235 1.00 91.50 112 PRO A C 1
ATOM 872 O O . PRO A 1 112 ? 9.139 4.611 -20.581 1.00 91.50 112 PRO A O 1
ATOM 875 N N . ARG A 1 113 ? 8.543 3.204 -22.248 1.00 79.88 113 ARG A N 1
ATOM 876 C CA . ARG A 1 113 ? 9.892 3.034 -22.802 1.00 79.88 113 ARG A CA 1
ATOM 877 C C . ARG A 1 113 ? 10.274 4.200 -23.700 1.00 79.88 113 ARG A C 1
ATOM 879 O O . ARG A 1 113 ? 9.368 4.701 -24.404 1.00 79.88 113 ARG A O 1
#

pLDDT: mean 88.37, std 15.36, range [51.5, 98.06]

Nearest PDB structures (foldseek):
  8fjg-assembly1_A  TM=3.322E-01  e=5.819E+00  synthetic construct